Protein AF-A0AAT9HBD7-F1 (afdb_monomer)

Mean predicted aligned error: 13.83 Å

Radius of gyration: 28.8 Å; Cα contacts (8 Å, |Δi|>4): 104; chains: 1; bounding box: 64×54×70 Å

Solvent-accessible surface area (backbone atoms only — not comparable to full-atom values): 6551 Å² total; per-residue (Å²): 134,86,81,87,44,75,67,56,54,53,51,50,52,50,52,53,50,51,52,53,50,54,52,52,51,56,66,71,52,62,75,66,77,64,76,72,88,56,83,41,46,55,71,60,50,71,68,43,83,53,41,65,58,56,68,69,63,34,54,53,49,24,69,74,68,74,47,90,50,83,74,29,22,41,32,65,57,73,66,24,24,50,21,20,49,64,74,76,34,44,49,52,74,59,89,54,32,39,33,29,12,74,83,51,72,73,77,78,77,80,130

InterPro domains:
  IPR025295 eCIS core domain [PF13699] (52-104)

Secondary structure (DSSP, 8-state):
-----HHHHHHHHHHHHHHHHHHHHHHH-----PPP-----HHHHHHS--EEPPHHHHHHHHHHH-S--TT-EEE-SHHHHHHHHHTT-SEEEETTEEEE-TTS-------

Foldseek 3Di:
DDDCDPVNVVVVVVVVVVVVVVVVVVVVCPPPPPLPPPPLCPVVQVPPQADQPDPVVQVVCCVVVVDHLRLAGEGDDDSLQSNCVSVPHQWDDDDSYIGGHDPSCPPPDDD

pLDDT: mean 82.84, std 15.27, range [43.28, 97.38]

Organism: NCBI:txid3074435

Sequence (111 aa):
MPPLTAGALRAAQRAAGNAAVTRMIARRVRPAPAPEQGDTGVNEVLRSGGTPLAGPVRQEMEARFRADFSAVRLHTGPSAARSARAIGARAYTSGSHVVLGDGGGDTHPRP

Structure (mmCIF, N/CA/C/O backbone):
data_AF-A0AAT9HBD7-F1
#
_entry.id   AF-A0AAT9HBD7-F1
#
loop_
_atom_site.group_PDB
_atom_site.id
_atom_site.type_symbol
_atom_site.label_atom_id
_atom_site.label_alt_id
_atom_site.label_comp_id
_atom_site.label_asym_id
_atom_site.label_entity_id
_atom_site.label_seq_id
_atom_site.pdbx_PDB_ins_code
_atom_site.Cartn_x
_atom_site.Cartn_y
_atom_site.Cartn_z
_atom_site.occupancy
_atom_site.B_iso_or_equiv
_atom_site.auth_seq_id
_atom_site.auth_comp_id
_atom_site.auth_asym_id
_atom_site.auth_atom_id
_atom_site.pdbx_PDB_model_num
ATOM 1 N N . MET A 1 1 ? 44.540 -36.005 -47.317 1.00 52.59 1 MET A N 1
ATOM 2 C CA . MET A 1 1 ? 43.773 -34.770 -47.589 1.00 52.59 1 MET A CA 1
ATOM 3 C C . MET A 1 1 ? 42.648 -35.121 -48.558 1.00 52.59 1 MET A C 1
ATOM 5 O O . MET A 1 1 ? 42.966 -35.425 -49.701 1.00 52.59 1 MET A O 1
ATOM 9 N N . PRO A 1 2 ? 41.376 -35.205 -48.128 1.00 56.88 2 PRO A N 1
ATOM 10 C CA . PRO A 1 2 ? 40.270 -35.455 -49.055 1.00 56.88 2 PRO A CA 1
ATOM 11 C C . PRO A 1 2 ? 40.091 -34.261 -50.017 1.00 56.88 2 PRO A C 1
ATOM 13 O O . PRO A 1 2 ? 40.281 -33.119 -49.589 1.00 56.88 2 PRO A O 1
ATOM 16 N N . PRO A 1 3 ? 39.754 -34.484 -51.303 1.00 65.19 3 PRO A N 1
ATOM 17 C CA . PRO A 1 3 ? 39.603 -33.402 -52.272 1.00 65.19 3 PRO A CA 1
ATOM 18 C C . PRO A 1 3 ? 38.366 -32.553 -51.954 1.00 65.19 3 PRO A C 1
ATOM 20 O O . PRO A 1 3 ? 37.283 -33.077 -51.688 1.00 65.19 3 PRO A O 1
ATOM 23 N N . LEU A 1 4 ? 38.519 -31.228 -52.006 1.00 66.56 4 LEU A N 1
ATOM 24 C CA . LEU A 1 4 ? 37.403 -30.289 -51.904 1.00 66.56 4 LEU A CA 1
ATOM 25 C C . LEU A 1 4 ? 36.491 -30.474 -53.124 1.00 66.56 4 LEU A C 1
ATOM 27 O O . LEU A 1 4 ? 36.831 -30.081 -54.237 1.00 66.56 4 LEU A O 1
ATOM 31 N N . THR A 1 5 ? 35.333 -31.102 -52.932 1.00 81.75 5 THR A N 1
ATOM 32 C CA . THR A 1 5 ? 34.351 -31.298 -54.002 1.00 81.75 5 THR A CA 1
ATOM 33 C C . THR A 1 5 ? 33.596 -29.995 -54.284 1.00 81.75 5 THR A C 1
ATOM 35 O O . THR A 1 5 ? 33.368 -29.177 -53.389 1.00 81.75 5 THR A O 1
ATOM 38 N N . ALA A 1 6 ? 33.134 -29.799 -55.523 1.00 72.31 6 ALA A N 1
ATOM 39 C CA . ALA A 1 6 ? 32.320 -28.634 -55.895 1.00 72.31 6 ALA A CA 1
ATOM 40 C C . ALA A 1 6 ? 31.051 -28.485 -55.020 1.00 72.31 6 ALA A C 1
ATOM 42 O O . ALA A 1 6 ? 30.587 -27.371 -54.764 1.00 72.31 6 ALA A O 1
ATOM 43 N N . GLY A 1 7 ? 30.517 -29.603 -54.512 1.00 78.50 7 GLY A N 1
ATOM 44 C CA . GLY A 1 7 ? 29.412 -29.624 -53.552 1.00 78.50 7 GLY A CA 1
ATOM 45 C C . GLY A 1 7 ? 29.790 -29.046 -52.184 1.00 78.50 7 GLY A C 1
ATOM 46 O O . GLY A 1 7 ? 29.031 -28.243 -51.638 1.00 78.50 7 GLY A O 1
ATOM 47 N N . ALA A 1 8 ? 30.979 -29.378 -51.668 1.00 75.12 8 ALA A N 1
ATOM 48 C CA . ALA A 1 8 ? 31.500 -28.820 -50.420 1.00 75.12 8 ALA A CA 1
ATOM 49 C C . ALA A 1 8 ? 31.745 -27.306 -50.534 1.00 75.12 8 ALA A C 1
ATOM 51 O O . ALA A 1 8 ? 31.382 -26.555 -49.627 1.00 75.12 8 ALA A O 1
ATOM 52 N N . LEU A 1 9 ? 32.255 -26.838 -51.680 1.00 74.56 9 LEU A N 1
ATOM 53 C CA . LEU A 1 9 ? 32.462 -25.408 -51.934 1.00 74.56 9 LEU A CA 1
ATOM 54 C C . LEU A 1 9 ? 31.135 -24.627 -51.957 1.00 74.56 9 LEU A C 1
ATOM 56 O O . LEU A 1 9 ? 31.014 -23.577 -51.329 1.00 74.56 9 LEU A O 1
ATOM 60 N N . ARG A 1 10 ? 30.102 -25.163 -52.622 1.00 78.31 10 ARG A N 1
ATOM 61 C CA . ARG A 1 10 ? 28.760 -24.548 -52.659 1.00 78.31 10 ARG A CA 1
ATOM 62 C C . ARG A 1 10 ? 28.052 -24.579 -51.305 1.00 78.31 10 ARG A C 1
ATOM 64 O O . ARG A 1 10 ? 27.288 -23.666 -50.991 1.00 78.31 10 ARG A O 1
ATOM 71 N N . ALA A 1 11 ? 28.259 -25.624 -50.507 1.00 72.00 11 ALA A N 1
ATOM 72 C CA . ALA A 1 11 ? 27.749 -25.686 -49.140 1.00 72.00 11 ALA A CA 1
ATOM 73 C C . ALA A 1 11 ? 28.420 -24.625 -48.253 1.00 72.00 11 ALA A C 1
ATOM 75 O O . ALA A 1 11 ? 27.720 -23.886 -47.560 1.00 72.00 11 ALA A O 1
ATOM 76 N N . ALA A 1 12 ? 29.744 -24.474 -48.356 1.00 74.69 12 ALA A N 1
ATOM 77 C CA . ALA A 1 12 ? 30.495 -23.444 -47.643 1.00 74.69 12 ALA A CA 1
ATOM 78 C C . ALA A 1 12 ? 30.078 -22.024 -48.064 1.00 74.69 12 ALA A C 1
ATOM 80 O O . ALA A 1 12 ? 29.846 -21.170 -47.210 1.00 74.69 12 ALA A O 1
ATOM 81 N N . GLN A 1 13 ? 29.893 -21.780 -49.365 1.00 81.12 13 GLN A N 1
ATOM 82 C CA . GLN A 1 13 ? 29.437 -20.486 -49.879 1.00 81.12 13 GLN A CA 1
ATOM 83 C C . GLN A 1 13 ? 28.027 -20.129 -49.382 1.00 81.12 13 GLN A C 1
ATOM 85 O O . GLN A 1 13 ? 27.787 -18.989 -48.984 1.00 81.12 13 GLN A O 1
ATOM 90 N N . ARG A 1 14 ? 27.101 -21.099 -49.334 1.00 76.25 14 ARG A N 1
ATOM 91 C CA . ARG A 1 14 ? 25.764 -20.899 -48.746 1.00 76.25 14 ARG A CA 1
ATOM 92 C C . ARG A 1 14 ? 25.826 -20.632 -47.244 1.00 76.25 14 ARG A C 1
ATOM 94 O O . ARG A 1 14 ? 25.134 -19.739 -46.768 1.00 76.25 14 ARG A O 1
ATOM 101 N N . ALA A 1 15 ? 26.671 -21.352 -46.506 1.00 76.50 15 ALA A N 1
ATOM 102 C CA . ALA A 1 15 ? 26.858 -21.123 -45.075 1.00 76.50 15 ALA A CA 1
ATOM 103 C C . ALA A 1 15 ? 27.420 -19.717 -44.791 1.00 76.50 15 ALA A C 1
ATOM 105 O O . ALA A 1 15 ? 26.911 -19.016 -43.916 1.00 76.50 15 ALA A O 1
ATOM 106 N N . ALA A 1 16 ? 28.402 -19.268 -45.580 1.00 81.00 16 ALA A N 1
ATOM 107 C CA . ALA A 1 16 ? 28.954 -17.917 -45.491 1.00 81.00 16 ALA A CA 1
ATOM 108 C C . ALA A 1 16 ? 27.910 -16.839 -45.841 1.00 81.00 16 ALA A C 1
ATOM 110 O O . ALA A 1 16 ? 27.813 -15.826 -45.145 1.00 81.00 16 ALA A O 1
ATOM 111 N N . GLY A 1 17 ? 27.090 -17.079 -46.870 1.00 84.69 17 GLY A N 1
ATOM 112 C CA . GLY A 1 17 ? 25.981 -16.199 -47.245 1.00 84.69 17 GLY A CA 1
ATOM 113 C C . GLY A 1 17 ? 24.934 -16.069 -46.138 1.00 84.69 17 GLY A C 1
ATOM 114 O O . GLY A 1 17 ? 24.594 -14.956 -45.737 1.00 84.69 17 GLY A O 1
ATOM 115 N N . ASN A 1 18 ? 24.486 -17.191 -45.571 1.00 86.75 18 ASN A N 1
ATOM 116 C CA . ASN A 1 18 ? 23.522 -17.196 -44.469 1.00 86.75 18 ASN A CA 1
ATOM 117 C C . ASN A 1 18 ? 24.070 -16.457 -43.241 1.00 86.75 18 ASN A C 1
ATOM 119 O O . ASN A 1 18 ? 23.366 -15.639 -42.656 1.00 86.75 18 ASN A O 1
ATOM 123 N N . ALA A 1 19 ? 25.347 -16.662 -42.900 1.00 75.69 19 ALA A N 1
ATOM 124 C CA . ALA A 1 19 ? 25.992 -15.961 -41.791 1.00 75.69 19 ALA A CA 1
ATOM 125 C C . ALA A 1 19 ? 26.042 -14.433 -41.997 1.00 75.69 19 ALA A C 1
ATOM 127 O O . ALA A 1 19 ? 25.859 -13.671 -41.043 1.00 75.69 19 ALA A O 1
ATOM 128 N N . ALA A 1 20 ? 26.257 -13.968 -43.232 1.00 81.69 20 ALA A N 1
ATOM 129 C CA . ALA A 1 20 ? 26.215 -12.544 -43.562 1.00 81.69 20 ALA A CA 1
ATOM 130 C C . ALA A 1 20 ? 24.798 -11.960 -43.409 1.00 81.69 20 ALA A C 1
ATOM 132 O O . ALA A 1 20 ? 24.641 -10.881 -42.831 1.00 81.69 20 ALA A O 1
ATOM 133 N N . VAL A 1 21 ? 23.767 -12.696 -43.839 1.00 81.94 21 VAL A N 1
ATOM 134 C CA . VAL A 1 21 ? 22.356 -12.305 -43.669 1.00 81.94 21 VAL A CA 1
ATOM 135 C C . VAL A 1 21 ? 21.981 -12.228 -42.186 1.00 81.94 21 VAL A C 1
ATOM 137 O O . VAL A 1 21 ? 21.416 -11.221 -41.759 1.00 81.94 21 VAL A O 1
ATOM 140 N N . THR A 1 22 ? 22.365 -13.218 -41.372 1.00 80.56 22 THR A N 1
ATOM 141 C CA . THR A 1 22 ? 22.126 -13.203 -39.918 1.00 80.56 22 THR A CA 1
ATOM 142 C C . THR A 1 22 ? 22.765 -11.982 -39.255 1.00 80.56 22 THR A C 1
ATOM 144 O O . THR A 1 22 ? 22.124 -11.320 -38.440 1.00 80.56 22 THR A O 1
ATOM 147 N N . ARG A 1 23 ? 23.996 -11.618 -39.643 1.00 79.81 23 ARG A N 1
ATOM 148 C CA . ARG A 1 23 ? 24.666 -10.407 -39.132 1.00 79.81 23 ARG A CA 1
ATOM 149 C C . ARG A 1 23 ? 23.974 -9.119 -39.573 1.00 79.81 23 ARG A C 1
ATOM 151 O O . ARG A 1 23 ? 23.937 -8.164 -38.801 1.00 79.81 23 ARG A O 1
ATOM 158 N N . MET A 1 24 ? 23.433 -9.075 -40.789 1.00 80.62 24 MET A N 1
ATOM 159 C CA . MET A 1 24 ? 22.712 -7.904 -41.290 1.00 80.62 24 MET A CA 1
ATOM 160 C C . MET A 1 24 ? 21.382 -7.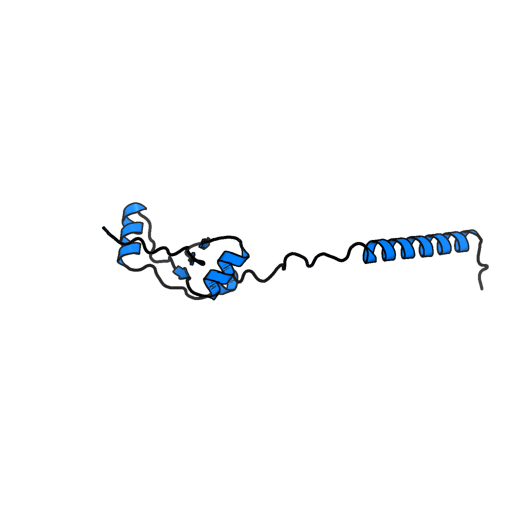704 -40.555 1.00 80.62 24 MET A C 1
ATOM 162 O O . MET A 1 24 ? 21.064 -6.579 -40.169 1.00 80.62 24 MET A O 1
ATOM 166 N N . ILE A 1 25 ? 20.645 -8.789 -40.298 1.00 81.69 25 ILE A N 1
ATOM 167 C CA . ILE A 1 25 ? 19.416 -8.764 -39.494 1.00 81.69 25 ILE A CA 1
ATOM 168 C C . ILE A 1 25 ? 19.739 -8.336 -38.058 1.00 81.69 25 ILE A C 1
ATOM 170 O O . ILE A 1 25 ? 19.114 -7.408 -37.551 1.00 81.69 25 ILE A O 1
ATOM 174 N N . ALA A 1 26 ? 20.775 -8.914 -37.442 1.00 73.38 26 ALA A N 1
ATOM 175 C CA . ALA A 1 26 ? 21.207 -8.553 -36.090 1.00 73.38 26 ALA A CA 1
ATOM 176 C C . ALA A 1 26 ? 21.678 -7.090 -35.964 1.00 73.38 26 ALA A C 1
ATOM 178 O O . ALA A 1 26 ? 21.523 -6.487 -34.909 1.00 73.38 26 ALA A O 1
ATOM 179 N N . ARG A 1 27 ? 22.237 -6.490 -37.028 1.00 71.38 27 ARG A N 1
ATOM 180 C CA . ARG A 1 27 ? 22.625 -5.065 -37.041 1.00 71.38 27 ARG A CA 1
ATOM 181 C C . ARG A 1 27 ? 21.450 -4.106 -37.241 1.00 71.38 27 ARG A C 1
ATOM 183 O O . ARG A 1 27 ? 21.524 -2.977 -36.766 1.00 71.38 27 ARG A O 1
ATOM 190 N N . ARG A 1 28 ? 20.400 -4.517 -37.964 1.00 71.31 28 ARG A N 1
ATOM 191 C CA . ARG A 1 28 ? 19.185 -3.704 -38.184 1.00 71.31 28 ARG A CA 1
ATOM 192 C C . ARG A 1 28 ? 18.225 -3.772 -37.008 1.00 71.31 28 ARG A C 1
ATOM 194 O O . ARG A 1 28 ? 17.613 -2.766 -36.666 1.00 71.31 28 ARG A O 1
ATOM 201 N N . VAL A 1 29 ? 18.132 -4.935 -36.373 1.00 61.06 29 VAL A N 1
ATOM 202 C CA . VAL A 1 29 ? 17.435 -5.101 -35.103 1.00 61.06 29 VAL A CA 1
ATOM 203 C C . VAL A 1 29 ? 18.412 -4.703 -34.007 1.00 61.06 29 VAL A C 1
ATOM 205 O O . VAL A 1 29 ? 18.974 -5.540 -33.309 1.00 61.06 29 VAL A O 1
ATOM 208 N N . ARG A 1 30 ? 18.636 -3.395 -33.853 1.00 59.19 30 ARG A N 1
ATOM 209 C CA . ARG A 1 30 ? 19.046 -2.899 -32.542 1.00 59.19 30 ARG A CA 1
ATOM 210 C C . ARG A 1 30 ? 17.870 -3.281 -31.643 1.00 59.19 30 ARG A C 1
ATOM 212 O O . ARG A 1 30 ? 16.774 -2.794 -31.934 1.00 59.19 30 ARG A O 1
ATOM 219 N N . PRO A 1 31 ? 18.015 -4.189 -30.660 1.00 55.59 31 PRO A N 1
ATOM 220 C CA . PRO A 1 31 ? 16.941 -4.364 -29.707 1.00 55.59 31 PRO A CA 1
ATOM 221 C C . PRO A 1 31 ? 16.671 -2.957 -29.186 1.00 55.59 31 PRO A C 1
ATOM 223 O O . PRO A 1 31 ? 17.583 -2.289 -28.687 1.00 55.59 31 PRO A O 1
ATOM 226 N N . ALA A 1 32 ? 15.446 -2.462 -29.389 1.00 56.00 32 ALA A N 1
ATOM 227 C CA . ALA A 1 32 ? 14.963 -1.415 -28.512 1.00 56.00 32 ALA A CA 1
ATOM 228 C C . ALA A 1 32 ? 15.301 -1.912 -27.102 1.00 56.00 32 ALA A C 1
ATOM 230 O O . ALA A 1 32 ? 15.172 -3.128 -26.884 1.00 56.00 32 ALA A O 1
ATOM 231 N N . PRO A 1 33 ? 15.807 -1.059 -26.190 1.00 54.91 33 PRO A N 1
ATOM 232 C CA . PRO A 1 33 ? 15.887 -1.486 -24.804 1.00 54.91 33 PRO A CA 1
ATOM 233 C C . PRO A 1 33 ? 14.532 -2.122 -24.518 1.00 54.91 33 PRO A C 1
ATOM 235 O O . PRO A 1 33 ? 13.499 -1.493 -24.777 1.00 54.91 33 PRO A O 1
ATOM 238 N N . ALA A 1 34 ? 14.533 -3.413 -24.161 1.00 53.00 34 ALA A N 1
ATOM 239 C CA . ALA A 1 34 ? 13.314 -4.032 -23.679 1.00 53.00 34 ALA A CA 1
ATOM 240 C C . ALA A 1 34 ? 12.759 -3.023 -22.669 1.00 53.00 34 ALA A C 1
ATOM 242 O O . ALA A 1 34 ? 13.590 -2.482 -21.923 1.00 53.00 34 ALA A O 1
ATOM 243 N N . PRO A 1 35 ? 11.448 -2.682 -22.694 1.00 54.19 35 PRO A N 1
ATOM 244 C CA . PRO A 1 35 ? 10.896 -1.880 -21.609 1.00 54.19 35 PRO A CA 1
ATOM 245 C C . PRO A 1 35 ? 11.434 -2.558 -20.376 1.00 54.19 35 PRO A C 1
ATOM 247 O O . PRO A 1 35 ? 11.298 -3.787 -20.306 1.00 54.19 35 PRO A O 1
ATOM 250 N N . GLU A 1 36 ? 12.227 -1.822 -19.589 1.00 55.56 36 GLU A N 1
ATOM 251 C CA . GLU A 1 36 ? 13.034 -2.444 -18.559 1.00 55.56 36 GLU A CA 1
ATOM 252 C C . GLU A 1 36 ? 12.068 -3.390 -17.874 1.00 55.56 36 GLU A C 1
ATOM 254 O O . GLU A 1 36 ? 11.010 -2.959 -17.403 1.00 55.56 36 GLU A O 1
ATOM 259 N N . GLN A 1 37 ? 12.348 -4.696 -17.907 1.00 53.56 37 GLN A N 1
ATOM 260 C CA . GLN A 1 37 ? 11.699 -5.626 -16.993 1.00 53.56 37 GLN A CA 1
ATOM 261 C C . GLN A 1 37 ? 12.303 -5.287 -15.625 1.00 53.56 37 GLN A C 1
ATOM 263 O O . GLN A 1 37 ? 13.002 -6.079 -15.006 1.00 53.56 37 GLN A O 1
ATOM 268 N N . GLY A 1 38 ? 12.178 -4.010 -15.273 1.00 56.72 38 GLY A N 1
ATOM 269 C CA . GLY A 1 38 ? 12.733 -3.323 -14.157 1.00 56.72 38 GLY A CA 1
ATOM 270 C C . GLY A 1 38 ? 11.936 -3.863 -13.018 1.00 56.72 38 GLY A C 1
ATOM 271 O O . GLY A 1 38 ? 10.708 -3.973 -13.092 1.00 56.72 38 GLY A O 1
ATOM 272 N N . ASP A 1 39 ? 12.675 -4.287 -12.012 1.00 72.44 39 ASP A N 1
ATOM 273 C CA . ASP A 1 39 ? 12.106 -4.727 -10.768 1.00 72.44 39 ASP A CA 1
ATOM 274 C C . ASP A 1 39 ? 11.012 -3.735 -10.359 1.00 72.44 39 ASP A C 1
ATOM 276 O O . ASP A 1 39 ? 11.267 -2.568 -10.053 1.00 72.44 39 ASP A O 1
ATOM 280 N N . THR A 1 40 ? 9.762 -4.190 -10.439 1.00 82.94 40 THR A N 1
ATOM 281 C CA . THR A 1 40 ? 8.596 -3.364 -10.121 1.00 82.94 40 THR A CA 1
ATOM 282 C C . THR A 1 40 ? 8.581 -3.005 -8.636 1.00 82.94 40 THR A C 1
ATOM 284 O O . THR A 1 40 ? 7.719 -2.243 -8.198 1.00 82.94 40 THR A O 1
ATOM 287 N N . GLY A 1 41 ? 9.480 -3.585 -7.829 1.00 89.12 41 GLY A N 1
ATOM 288 C CA . GLY A 1 41 ? 9.562 -3.375 -6.390 1.00 89.12 41 GLY A CA 1
ATOM 289 C C . GLY A 1 41 ? 8.329 -3.887 -5.647 1.00 89.12 41 GLY A C 1
ATOM 290 O O . GLY A 1 41 ? 8.220 -3.679 -4.445 1.00 89.12 41 GLY A O 1
ATOM 291 N N . VAL A 1 42 ? 7.389 -4.560 -6.329 1.00 91.31 42 VAL A N 1
ATOM 292 C CA . VAL A 1 42 ? 6.126 -5.024 -5.735 1.00 91.31 42 VAL A CA 1
ATOM 293 C C . VAL A 1 42 ? 6.416 -5.971 -4.578 1.00 91.31 42 VAL A C 1
ATOM 295 O O . VAL A 1 42 ? 5.896 -5.796 -3.483 1.00 91.31 42 VAL A O 1
ATOM 298 N N . ASN A 1 43 ? 7.302 -6.946 -4.784 1.00 93.56 43 ASN A N 1
ATOM 299 C CA . ASN A 1 43 ? 7.635 -7.917 -3.743 1.00 93.56 43 ASN A CA 1
ATOM 300 C C . ASN A 1 43 ? 8.386 -7.269 -2.567 1.00 93.56 43 ASN A C 1
ATOM 302 O O . ASN A 1 43 ? 8.159 -7.626 -1.416 1.00 93.56 43 ASN A O 1
ATOM 306 N N . GLU A 1 44 ? 9.246 -6.286 -2.839 1.00 93.31 44 GLU A N 1
ATOM 307 C CA . GLU A 1 44 ? 9.934 -5.515 -1.800 1.00 93.31 44 GLU A CA 1
ATOM 308 C C . GLU A 1 44 ? 8.934 -4.725 -0.944 1.00 93.31 44 GLU A C 1
ATOM 310 O O . GLU A 1 44 ? 8.937 -4.844 0.282 1.00 93.31 44 GLU A O 1
ATOM 315 N N . VAL A 1 45 ? 8.023 -3.984 -1.581 1.00 95.94 45 VAL A N 1
ATOM 316 C CA . VAL A 1 45 ? 7.000 -3.187 -0.891 1.00 95.94 45 VAL A CA 1
ATOM 317 C C . VAL A 1 45 ? 6.067 -4.077 -0.076 1.00 95.94 45 VAL A C 1
ATOM 319 O O . VAL A 1 45 ? 5.828 -3.784 1.091 1.00 95.94 45 VAL A O 1
ATOM 322 N N . LEU A 1 46 ? 5.583 -5.191 -0.634 1.00 94.81 46 LEU A N 1
ATOM 323 C CA . LEU A 1 46 ? 4.674 -6.097 0.079 1.00 94.81 46 LEU A CA 1
ATOM 324 C C . LEU A 1 46 ? 5.334 -6.795 1.277 1.00 94.81 46 LEU A C 1
ATOM 326 O O . LEU A 1 46 ? 4.642 -7.143 2.232 1.00 94.81 46 LEU A O 1
ATOM 330 N N . ARG A 1 47 ? 6.658 -6.985 1.239 1.00 94.19 47 ARG A N 1
ATOM 331 C CA . ARG A 1 47 ? 7.443 -7.516 2.365 1.00 94.19 47 ARG A CA 1
ATOM 332 C C . ARG A 1 47 ? 7.807 -6.454 3.396 1.00 94.19 47 ARG A C 1
ATOM 334 O O . ARG A 1 47 ? 8.112 -6.811 4.533 1.00 94.19 47 ARG A O 1
ATOM 341 N N . SER A 1 48 ? 7.781 -5.172 3.031 1.00 87.75 48 SER A N 1
ATOM 342 C CA . SER A 1 48 ? 7.851 -4.096 4.019 1.00 87.75 48 SER A CA 1
ATOM 343 C C . SER A 1 48 ? 6.612 -4.188 4.919 1.00 87.75 48 SER A C 1
ATOM 345 O O . SER A 1 48 ? 5.539 -4.547 4.457 1.00 87.75 48 SER A O 1
ATOM 347 N N . GLY A 1 49 ? 6.727 -3.963 6.227 1.00 90.00 49 GLY A N 1
ATOM 348 C CA . GLY A 1 49 ? 5.627 -4.269 7.160 1.00 90.00 49 GLY A CA 1
ATOM 349 C C . GLY A 1 49 ? 4.323 -3.489 6.913 1.00 90.00 49 GLY A C 1
ATOM 350 O O . G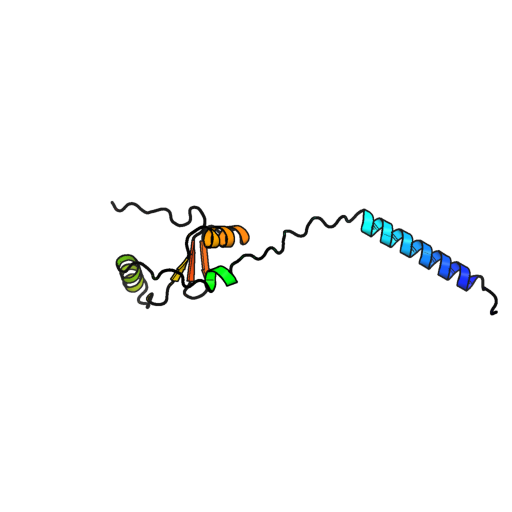LY A 1 49 ? 3.261 -3.914 7.374 1.00 90.00 49 GLY A O 1
ATOM 351 N N . GLY A 1 50 ? 4.393 -2.372 6.178 1.00 94.31 50 GLY A N 1
ATOM 352 C CA . GLY A 1 50 ? 3.300 -1.415 6.012 1.00 94.31 50 GLY A CA 1
ATOM 353 C C . GLY A 1 50 ? 2.771 -0.876 7.347 1.00 94.31 50 GLY A C 1
ATOM 354 O O . GLY A 1 50 ? 3.243 -1.223 8.431 1.00 94.31 50 GLY A O 1
ATOM 355 N N . THR A 1 51 ? 1.746 -0.036 7.278 1.00 96.62 51 THR A N 1
ATOM 356 C CA . THR A 1 51 ? 1.062 0.503 8.461 1.00 96.62 51 THR A CA 1
ATOM 357 C C . THR A 1 51 ? -0.351 -0.075 8.530 1.00 96.62 51 THR A C 1
ATOM 359 O O . THR A 1 51 ? -1.025 -0.116 7.504 1.00 96.62 51 THR A O 1
ATOM 362 N N . PRO A 1 52 ? -0.850 -0.543 9.689 1.00 96.81 52 PRO A N 1
ATOM 363 C CA . PRO A 1 52 ? -2.263 -0.895 9.814 1.00 96.81 52 PRO A CA 1
ATOM 364 C C . PRO A 1 52 ? -3.178 0.268 9.418 1.00 96.81 52 PRO A C 1
ATOM 366 O O . PRO A 1 52 ? -2.818 1.436 9.582 1.00 96.81 52 PRO A O 1
ATOM 369 N N . LEU A 1 53 ? -4.393 -0.047 8.965 1.00 94.25 53 LEU A N 1
ATOM 370 C CA . LEU A 1 53 ? -5.416 0.981 8.786 1.00 94.25 53 LEU A CA 1
ATOM 371 C C . LEU A 1 53 ? -5.661 1.738 10.097 1.00 94.25 53 LEU A C 1
ATOM 373 O O . LEU A 1 53 ? -5.741 1.142 11.178 1.00 94.25 53 LEU A O 1
ATOM 377 N N . ALA A 1 54 ? -5.816 3.059 9.986 1.00 92.44 54 ALA A N 1
ATOM 378 C CA . ALA A 1 54 ? -6.193 3.903 11.110 1.00 92.44 54 ALA A CA 1
ATOM 379 C C . ALA A 1 54 ? -7.514 3.405 11.713 1.00 92.44 54 ALA A C 1
ATOM 381 O O . ALA A 1 54 ? -8.440 3.068 10.977 1.00 92.44 54 ALA A O 1
ATOM 382 N N . GLY A 1 55 ? -7.607 3.384 13.046 1.00 93.94 55 GLY A N 1
ATOM 383 C CA . GLY A 1 55 ? -8.749 2.813 13.772 1.00 93.94 55 GLY A CA 1
ATOM 384 C C . GLY A 1 55 ? -10.124 3.245 13.238 1.00 93.94 55 GLY A C 1
ATOM 385 O O . GLY A 1 55 ? -10.928 2.364 12.944 1.00 93.94 55 GLY A O 1
ATOM 386 N N . PRO A 1 56 ? -10.382 4.552 13.031 1.00 94.56 56 PRO A N 1
ATOM 387 C CA . PRO A 1 56 ? -11.657 5.022 12.487 1.00 94.56 56 PRO A CA 1
ATOM 388 C C . PRO A 1 56 ? -11.958 4.497 11.076 1.00 94.56 56 PRO A C 1
ATOM 390 O O . PRO A 1 56 ? -13.058 4.019 10.827 1.00 94.56 56 PRO A O 1
ATOM 393 N N . VAL A 1 57 ? -10.969 4.524 10.174 1.00 93.31 57 VAL A N 1
ATOM 394 C CA . VAL A 1 57 ? -11.119 4.023 8.794 1.00 93.31 57 VAL A CA 1
ATOM 395 C C . VAL A 1 57 ? -11.371 2.520 8.800 1.00 93.31 57 VAL A C 1
ATOM 397 O O . VAL A 1 57 ? -12.239 2.033 8.084 1.00 93.31 57 VAL A O 1
ATOM 400 N N . ARG A 1 58 ? -10.637 1.776 9.636 1.00 95.38 58 ARG A N 1
ATOM 401 C CA . ARG A 1 58 ? -10.823 0.333 9.779 1.00 95.38 58 ARG A CA 1
ATOM 402 C C . ARG A 1 58 ? -12.247 0.011 10.234 1.00 95.38 58 ARG A C 1
ATOM 404 O O . ARG A 1 58 ? -12.918 -0.763 9.567 1.00 95.38 58 ARG A O 1
ATOM 411 N N . GLN A 1 59 ? -12.721 0.651 11.304 1.00 96.44 59 GLN A N 1
ATOM 412 C CA . GLN A 1 59 ? -14.068 0.429 11.843 1.00 96.44 59 GLN A CA 1
ATOM 413 C C . GLN A 1 59 ? -15.165 0.780 10.832 1.00 96.44 59 GLN A C 1
ATOM 415 O O . GLN A 1 59 ? -16.144 0.049 10.702 1.00 96.44 59 GLN A O 1
ATOM 420 N N . GLU A 1 60 ? -15.003 1.879 10.091 1.00 96.06 60 GLU A N 1
ATOM 421 C CA . GLU A 1 60 ? -15.936 2.273 9.031 1.00 96.06 60 GLU A CA 1
ATOM 422 C C . GLU A 1 60 ? -16.023 1.205 7.930 1.00 96.06 60 GLU A C 1
ATOM 424 O O . GLU A 1 60 ? -17.123 0.832 7.514 1.00 96.06 60 GLU A O 1
ATOM 429 N N . MET A 1 61 ? -14.879 0.683 7.480 1.00 95.06 61 MET A N 1
ATOM 430 C CA . MET A 1 61 ? -14.828 -0.372 6.464 1.00 95.06 61 MET A CA 1
ATOM 431 C C . MET A 1 61 ? -15.394 -1.695 6.993 1.00 95.06 61 MET A C 1
ATOM 433 O O . MET A 1 61 ? -16.215 -2.315 6.319 1.00 95.06 61 MET A O 1
ATOM 437 N N . GLU A 1 62 ? -15.042 -2.094 8.217 1.00 97.31 62 GLU A N 1
ATOM 438 C CA . GLU A 1 62 ? -15.581 -3.294 8.874 1.00 97.31 62 GLU A CA 1
ATOM 439 C C . GLU A 1 62 ? -17.110 -3.222 8.996 1.00 97.31 62 GLU A C 1
ATOM 441 O O . GLU A 1 62 ? -17.804 -4.184 8.667 1.00 97.31 62 GLU A O 1
ATOM 446 N N . ALA A 1 63 ? -17.660 -2.066 9.382 1.00 97.31 63 ALA A N 1
ATOM 447 C CA . ALA A 1 63 ? -19.104 -1.864 9.484 1.00 97.31 63 ALA A CA 1
ATOM 448 C C . ALA A 1 63 ? -19.810 -1.941 8.119 1.00 97.31 63 ALA A C 1
ATOM 450 O O . ALA A 1 63 ? -20.883 -2.542 8.007 1.00 97.31 63 ALA A O 1
ATOM 451 N N . ARG A 1 64 ? -19.213 -1.352 7.074 1.00 96.75 64 ARG A N 1
ATOM 452 C CA . ARG A 1 64 ? -19.786 -1.329 5.717 1.00 96.75 64 ARG A CA 1
ATOM 453 C C . ARG A 1 64 ? -19.748 -2.689 5.035 1.00 96.75 64 ARG A C 1
ATOM 455 O O . ARG A 1 64 ? -20.728 -3.084 4.410 1.00 96.75 64 ARG A O 1
ATOM 462 N N . PHE A 1 65 ? -18.625 -3.387 5.147 1.00 95.88 65 PHE A N 1
ATOM 463 C CA . PHE A 1 65 ? -18.382 -4.636 4.427 1.00 95.88 65 PHE A CA 1
ATOM 464 C C . PHE A 1 65 ? -18.661 -5.887 5.267 1.00 95.88 65 PHE A C 1
ATOM 466 O O . PHE A 1 65 ? -18.666 -6.984 4.715 1.00 95.88 65 PHE A O 1
ATOM 473 N N . ARG A 1 66 ? -18.922 -5.740 6.576 1.00 96.88 66 ARG A N 1
ATOM 474 C CA . ARG A 1 66 ? -19.128 -6.847 7.530 1.00 96.88 66 ARG A CA 1
ATOM 475 C C . ARG A 1 66 ? -18.014 -7.900 7.464 1.00 96.88 66 ARG A C 1
ATOM 477 O O . ARG A 1 66 ? -18.277 -9.099 7.513 1.00 96.88 66 ARG A O 1
ATOM 484 N N . ALA A 1 67 ? -16.774 -7.440 7.340 1.00 96.19 67 ALA A N 1
ATOM 485 C CA . ALA A 1 67 ? -15.573 -8.265 7.256 1.00 96.19 67 ALA A CA 1
ATOM 486 C C . ALA A 1 67 ? -14.478 -7.686 8.157 1.00 96.19 67 ALA A C 1
ATOM 488 O O . ALA A 1 67 ? -14.551 -6.516 8.514 1.00 96.19 67 ALA A O 1
ATOM 489 N N . ASP A 1 68 ? -13.478 -8.494 8.516 1.00 96.12 68 ASP A N 1
ATOM 490 C CA . ASP A 1 68 ? -12.339 -8.066 9.335 1.00 96.12 68 ASP A CA 1
ATOM 491 C C . ASP A 1 68 ? -11.266 -7.379 8.472 1.00 96.12 68 ASP A C 1
ATOM 493 O O . ASP A 1 68 ? -10.765 -7.963 7.507 1.00 96.12 68 ASP A O 1
ATOM 497 N N . PHE A 1 69 ? -10.894 -6.145 8.829 1.00 96.94 69 PHE A N 1
ATOM 498 C CA . PHE A 1 69 ? -9.848 -5.371 8.149 1.00 96.94 69 PHE A CA 1
ATOM 499 C C . PHE A 1 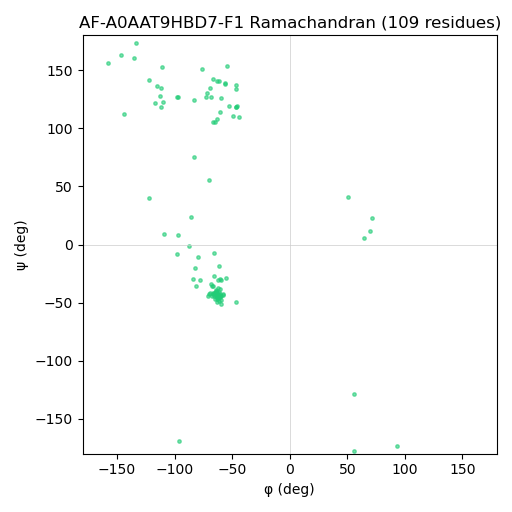69 ? -8.579 -5.229 9.008 1.00 96.94 69 PHE A C 1
ATOM 501 O O . PHE A 1 69 ? -7.658 -4.490 8.644 1.00 96.94 69 PHE A O 1
ATOM 508 N N . SER A 1 70 ? -8.481 -5.943 10.135 1.00 96.44 70 SER A N 1
ATOM 509 C CA . SER A 1 70 ? -7.340 -5.903 11.062 1.00 96.44 70 SER A CA 1
ATOM 510 C C . SER A 1 70 ? -6.012 -6.316 10.418 1.00 96.44 70 SER A C 1
ATOM 512 O O . SER A 1 70 ? -4.953 -5.790 10.777 1.00 96.44 70 SER A O 1
ATOM 514 N N . ALA A 1 71 ? -6.068 -7.208 9.427 1.00 96.75 71 ALA A N 1
ATOM 515 C CA . ALA A 1 71 ? -4.909 -7.675 8.676 1.00 96.75 71 ALA A CA 1
ATOM 516 C C . ALA A 1 71 ? -4.447 -6.696 7.582 1.00 96.75 71 ALA A C 1
ATOM 518 O O . ALA A 1 71 ? -3.373 -6.901 7.014 1.00 96.75 71 ALA A O 1
ATOM 519 N N . VAL A 1 72 ? -5.227 -5.652 7.267 1.00 97.06 72 VAL A N 1
ATOM 520 C CA . VAL A 1 72 ? -4.922 -4.756 6.148 1.00 97.06 72 VAL A CA 1
ATOM 521 C C . VAL A 1 72 ? -3.737 -3.845 6.472 1.00 97.06 72 VAL A C 1
ATOM 523 O O . VAL A 1 72 ? -3.725 -3.133 7.481 1.00 97.06 72 VAL A O 1
ATOM 526 N N . ARG A 1 73 ? -2.741 -3.847 5.582 1.00 97.25 73 ARG A N 1
ATOM 527 C CA . ARG A 1 73 ? -1.538 -3.012 5.634 1.00 97.25 73 ARG A CA 1
ATOM 528 C C . ARG A 1 73 ? -1.539 -2.005 4.495 1.00 97.25 73 ARG A C 1
ATOM 530 O O . ARG A 1 73 ? -1.675 -2.371 3.332 1.00 97.25 73 ARG A O 1
ATOM 537 N N . LEU A 1 74 ? -1.345 -0.746 4.847 1.00 95.62 74 LEU A N 1
ATOM 538 C CA . LEU A 1 74 ? -1.195 0.372 3.938 1.00 95.62 74 LEU A CA 1
ATOM 539 C C . LEU A 1 74 ? 0.291 0.666 3.723 1.00 95.62 74 LEU A C 1
ATOM 541 O O . LEU A 1 74 ? 1.030 0.888 4.682 1.00 95.62 74 LEU A O 1
ATOM 545 N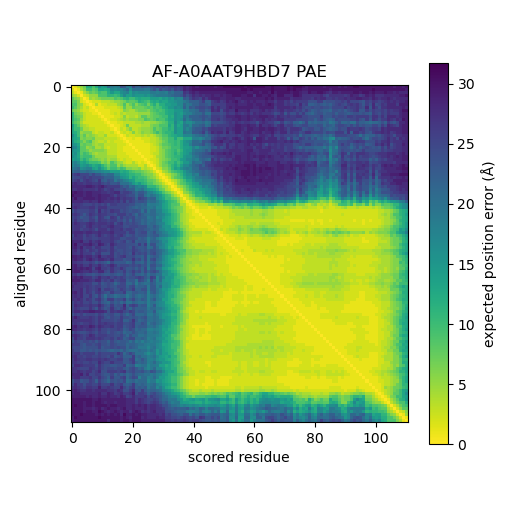 N . HIS A 1 75 ? 0.710 0.709 2.465 1.00 96.25 75 HIS A N 1
ATOM 546 C CA . HIS A 1 75 ? 2.059 1.079 2.055 1.00 96.25 75 HIS A CA 1
ATOM 547 C C .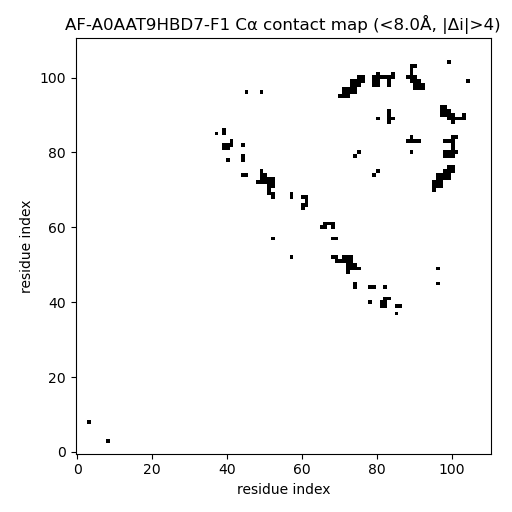 HIS A 1 75 ? 2.024 2.430 1.357 1.00 96.25 75 HIS A C 1
ATOM 549 O O . HIS A 1 75 ? 1.322 2.606 0.360 1.00 96.25 75 HIS A O 1
ATOM 555 N N . THR A 1 76 ? 2.795 3.376 1.879 1.00 94.38 76 THR A N 1
ATOM 556 C CA . THR A 1 76 ? 2.935 4.731 1.337 1.00 94.38 76 THR A CA 1
ATOM 557 C C . THR A 1 76 ? 4.411 5.127 1.284 1.00 94.38 76 THR A C 1
ATOM 559 O O . THR A 1 76 ? 5.288 4.405 1.761 1.00 94.38 76 THR A O 1
ATOM 562 N N . GLY A 1 77 ? 4.704 6.278 0.679 1.00 92.19 77 GLY A N 1
ATOM 563 C CA . GLY A 1 77 ? 6.062 6.806 0.571 1.00 92.19 77 GLY A CA 1
ATOM 564 C C . GLY A 1 77 ? 6.779 6.415 -0.728 1.00 92.19 77 GLY A C 1
ATOM 565 O O . GLY A 1 77 ? 6.173 5.834 -1.632 1.00 92.19 77 GLY A O 1
ATOM 566 N N . PRO A 1 78 ? 8.076 6.750 -0.852 1.00 92.75 78 PRO A N 1
ATOM 567 C CA . PRO A 1 78 ? 8.778 6.714 -2.137 1.00 92.75 78 PRO A CA 1
ATOM 568 C C . PRO A 1 78 ? 8.832 5.333 -2.802 1.00 92.75 78 PRO A C 1
ATOM 570 O O . PRO A 1 78 ? 8.694 5.238 -4.021 1.00 92.75 78 PRO A O 1
ATOM 573 N N . SER A 1 79 ? 9.012 4.261 -2.023 1.00 92.94 79 SER A N 1
ATOM 574 C CA . SER A 1 79 ? 9.071 2.892 -2.559 1.00 92.94 79 SER A CA 1
ATOM 575 C C . SER A 1 79 ? 7.707 2.418 -3.067 1.00 92.94 79 SER A C 1
ATOM 577 O O . SER A 1 79 ? 7.618 1.879 -4.169 1.00 92.94 79 SER A O 1
ATOM 579 N N . ALA A 1 80 ? 6.634 2.695 -2.320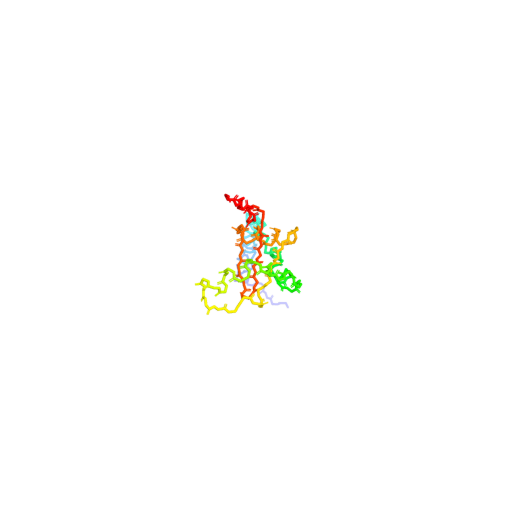 1.00 95.06 80 ALA A N 1
ATOM 580 C CA . ALA A 1 80 ? 5.260 2.410 -2.737 1.00 95.06 80 ALA A CA 1
ATOM 581 C C . ALA A 1 80 ? 4.889 3.175 -4.019 1.00 95.06 80 ALA A C 1
ATOM 583 O O . ALA A 1 80 ? 4.382 2.579 -4.970 1.00 95.06 80 ALA A O 1
ATOM 584 N N . ALA A 1 81 ? 5.234 4.465 -4.090 1.00 93.81 81 ALA A N 1
ATOM 585 C CA . ALA A 1 81 ? 4.996 5.297 -5.266 1.00 93.81 81 ALA A CA 1
ATOM 586 C C . ALA A 1 81 ? 5.749 4.824 -6.506 1.00 93.81 81 ALA A C 1
ATOM 588 O O . ALA A 1 81 ? 5.164 4.729 -7.589 1.00 93.81 81 ALA A O 1
ATOM 589 N N . ARG A 1 82 ? 7.024 4.458 -6.350 1.00 93.12 82 ARG A N 1
ATOM 590 C CA . ARG A 1 82 ? 7.809 3.867 -7.436 1.00 93.12 82 ARG A CA 1
ATOM 591 C C . ARG A 1 82 ? 7.184 2.562 -7.920 1.00 93.12 82 ARG A C 1
ATOM 593 O O . ARG A 1 82 ? 7.060 2.377 -9.127 1.00 93.12 82 ARG A O 1
ATOM 600 N N . SER A 1 83 ? 6.762 1.703 -6.994 1.00 94.62 83 SER A N 1
ATOM 601 C CA . SER A 1 83 ? 6.168 0.409 -7.325 1.00 94.62 83 SER A CA 1
ATOM 602 C C . SER A 1 83 ? 4.836 0.545 -8.062 1.00 94.62 83 SER A C 1
ATOM 604 O O . SER A 1 83 ? 4.652 -0.063 -9.115 1.00 94.62 83 SER A O 1
ATOM 606 N N . ALA A 1 84 ? 3.937 1.404 -7.575 1.00 94.56 84 ALA A N 1
ATOM 607 C CA . ALA A 1 84 ? 2.666 1.681 -8.241 1.00 94.56 84 ALA A CA 1
ATOM 608 C C . ALA A 1 84 ? 2.885 2.246 -9.657 1.00 94.56 84 ALA A C 1
ATOM 610 O O . ALA A 1 84 ? 2.282 1.767 -10.619 1.00 94.56 84 ALA A O 1
ATOM 611 N N . ARG A 1 85 ? 3.826 3.188 -9.815 1.00 93.19 85 ARG A N 1
ATOM 612 C CA . ARG A 1 85 ? 4.175 3.756 -11.124 1.00 93.19 85 ARG A CA 1
ATOM 613 C C . ARG A 1 85 ? 4.767 2.716 -12.076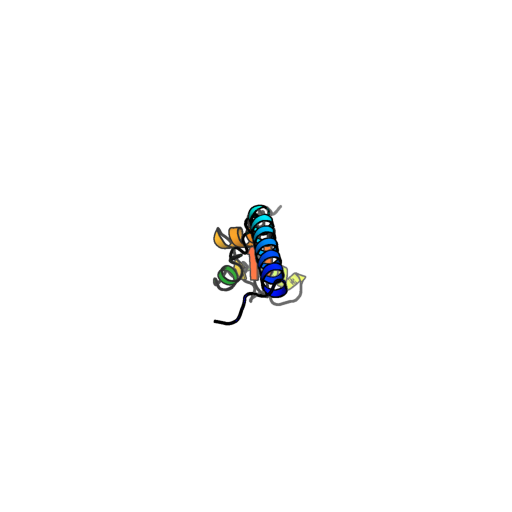 1.00 93.19 85 ARG A C 1
ATOM 615 O O . ARG A 1 85 ? 4.433 2.739 -13.257 1.00 93.19 85 ARG A O 1
ATOM 622 N N . ALA A 1 86 ? 5.613 1.812 -11.579 1.00 92.31 86 ALA A N 1
ATOM 623 C CA . ALA A 1 86 ? 6.253 0.772 -12.387 1.00 92.31 86 ALA A CA 1
ATOM 624 C C . ALA A 1 86 ? 5.237 -0.176 -13.044 1.00 92.31 86 ALA A C 1
ATOM 626 O O . ALA A 1 86 ? 5.487 -0.674 -14.138 1.00 92.31 86 ALA A O 1
ATOM 627 N N . ILE A 1 87 ? 4.076 -0.379 -12.413 1.00 91.19 87 ILE A N 1
ATOM 628 C CA . ILE A 1 87 ? 2.974 -1.173 -12.976 1.00 91.19 87 ILE A CA 1
ATOM 629 C C . ILE A 1 87 ? 1.889 -0.319 -13.656 1.00 91.19 87 ILE A C 1
ATOM 631 O O . ILE A 1 87 ? 0.837 -0.836 -14.021 1.00 91.19 87 ILE A O 1
ATOM 635 N N . GLY A 1 88 ? 2.114 0.990 -13.814 1.00 91.44 88 GLY A N 1
ATOM 636 C CA . GLY A 1 88 ? 1.159 1.904 -14.446 1.00 91.44 88 GLY A CA 1
ATOM 637 C C . GLY A 1 88 ? -0.096 2.196 -13.615 1.00 91.44 88 GLY A C 1
ATOM 638 O O . GLY A 1 88 ? -1.121 2.577 -14.178 1.00 91.44 88 GLY A O 1
ATOM 639 N N . ALA A 1 89 ? -0.040 2.030 -12.292 1.00 92.56 89 ALA A N 1
ATOM 640 C CA . ALA A 1 89 ? -1.164 2.250 -11.387 1.00 92.56 89 ALA A CA 1
ATOM 641 C C . ALA A 1 89 ? -0.955 3.482 -10.490 1.00 92.56 89 ALA A C 1
ATOM 643 O O . ALA A 1 89 ? 0.167 3.851 -10.146 1.00 92.56 89 ALA A O 1
ATOM 644 N N . ARG A 1 90 ? -2.059 4.103 -10.057 1.00 92.25 90 ARG A N 1
ATOM 645 C CA . ARG A 1 90 ? -2.042 5.125 -8.988 1.00 92.25 90 ARG A CA 1
ATOM 646 C C . ARG A 1 90 ? -2.069 4.503 -7.596 1.00 92.25 90 ARG A C 1
ATOM 648 O O . ARG A 1 90 ? -1.543 5.074 -6.652 1.00 92.25 90 ARG A O 1
ATOM 655 N N . ALA A 1 91 ? -2.688 3.337 -7.482 1.00 94.56 91 ALA A N 1
ATOM 656 C CA . ALA A 1 91 ? -2.717 2.49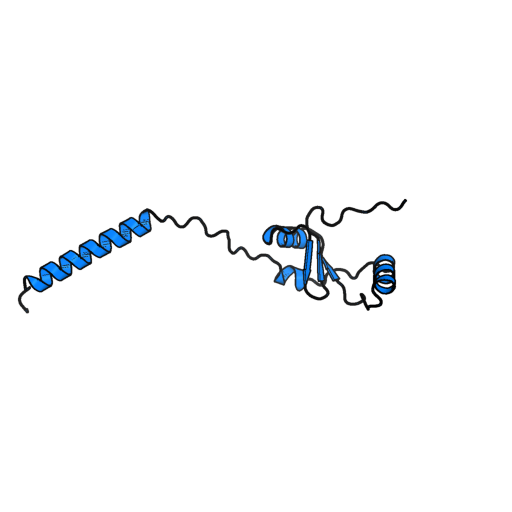7 -6.300 1.00 94.56 91 ALA A CA 1
ATOM 657 C C . ALA A 1 91 ? -3.038 1.063 -6.733 1.00 94.56 91 ALA A C 1
ATOM 659 O O . ALA A 1 91 ? -3.643 0.860 -7.789 1.00 94.56 91 ALA A O 1
ATOM 660 N N . TYR A 1 92 ? -2.651 0.078 -5.928 1.00 95.12 92 TYR A N 1
ATOM 661 C CA . TYR A 1 92 ? -3.019 -1.318 -6.158 1.00 95.12 92 TYR A CA 1
ATOM 662 C C . TYR A 1 92 ? -3.198 -2.081 -4.848 1.00 95.12 92 TYR A C 1
ATOM 664 O O . TYR A 1 92 ? -2.731 -1.659 -3.788 1.00 95.12 92 TYR A O 1
ATOM 672 N N . THR A 1 93 ? -3.867 -3.229 -4.934 1.00 95.31 93 THR A N 1
ATOM 673 C CA . THR A 1 93 ? -4.089 -4.134 -3.804 1.00 95.31 93 THR A CA 1
ATOM 674 C C . THR A 1 93 ? -3.539 -5.522 -4.099 1.00 95.31 93 THR A C 1
ATOM 676 O O . THR A 1 93 ? -3.683 -6.017 -5.216 1.00 95.31 93 THR A O 1
ATOM 679 N N . SER A 1 94 ? -2.951 -6.171 -3.095 1.00 95.06 94 SER A N 1
ATOM 680 C CA . SER A 1 94 ? -2.495 -7.564 -3.173 1.00 95.06 94 SER A CA 1
ATOM 681 C C . SER A 1 94 ? -2.706 -8.250 -1.828 1.00 95.06 94 SER A C 1
ATOM 683 O O . SER A 1 94 ? -2.048 -7.906 -0.848 1.00 95.06 94 SER A O 1
ATOM 685 N N . GLY A 1 95 ? -3.626 -9.216 -1.762 1.00 94.56 95 GLY A N 1
ATOM 686 C CA . GLY A 1 95 ? -4.037 -9.822 -0.491 1.00 94.56 95 GLY A CA 1
ATOM 687 C C . GLY A 1 95 ? -4.518 -8.754 0.497 1.00 94.56 95 GLY A C 1
ATOM 688 O O . GLY A 1 95 ? -5.316 -7.893 0.136 1.00 94.56 95 GLY A O 1
ATOM 689 N N . SER A 1 96 ? -3.977 -8.762 1.716 1.00 96.19 96 SER A N 1
ATOM 690 C CA . SER A 1 96 ? -4.271 -7.759 2.750 1.00 96.19 96 SER A CA 1
ATOM 691 C C . SER A 1 96 ? -3.389 -6.506 2.650 1.00 96.19 96 SER A C 1
ATOM 693 O O . SER A 1 96 ? -3.174 -5.823 3.645 1.00 96.19 96 SER A O 1
ATOM 695 N N . HIS A 1 97 ? -2.834 -6.190 1.480 1.00 97.38 97 HIS A N 1
ATOM 696 C CA . HIS A 1 97 ? -1.994 -5.010 1.287 1.00 97.38 97 HIS A CA 1
ATOM 697 C C . HIS A 1 97 ? -2.632 -4.019 0.320 1.00 97.38 97 HI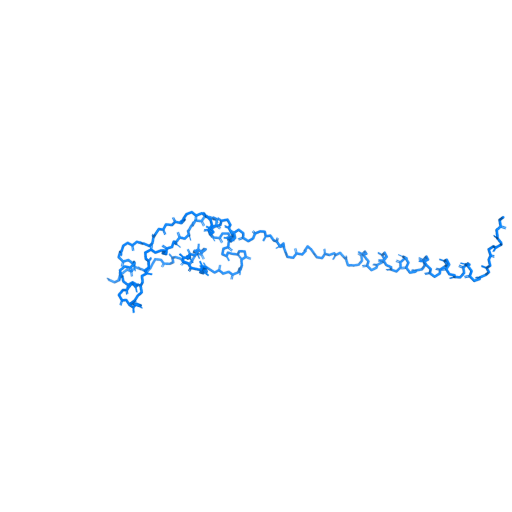S A C 1
ATOM 699 O O . HIS A 1 97 ? -3.100 -4.401 -0.752 1.00 97.38 97 HIS A O 1
ATOM 705 N N . VAL A 1 98 ? -2.578 -2.741 0.681 1.00 96.31 98 VAL A N 1
ATOM 706 C CA . VAL A 1 98 ? -2.958 -1.597 -0.150 1.00 96.31 98 VAL A CA 1
ATOM 707 C C . VAL A 1 98 ? -1.708 -0.753 -0.359 1.00 96.31 98 VAL A C 1
ATOM 709 O O . VAL A 1 98 ? -1.093 -0.317 0.610 1.00 96.31 98 VAL A O 1
ATOM 712 N N . VAL A 1 99 ? -1.312 -0.527 -1.606 1.00 96.69 99 VAL A N 1
ATOM 713 C CA . VAL A 1 99 ? -0.141 0.280 -1.967 1.00 96.69 99 VAL A CA 1
ATOM 714 C C . VAL A 1 99 ? -0.627 1.546 -2.648 1.00 96.69 99 VAL A C 1
ATOM 716 O O . VAL A 1 99 ? -1.262 1.473 -3.700 1.00 96.69 99 VAL A O 1
ATOM 719 N N . LEU A 1 100 ? -0.333 2.701 -2.053 1.00 94.88 100 LEU A N 1
ATOM 720 C CA . LEU A 1 100 ? -0.674 4.000 -2.626 1.00 94.88 100 LEU A CA 1
ATOM 721 C C . LEU A 1 100 ? 0.535 4.591 -3.341 1.00 94.88 100 LEU A C 1
ATOM 723 O O . LEU A 1 100 ? 1.616 4.718 -2.760 1.00 94.88 100 LEU A O 1
ATOM 727 N N . GLY A 1 101 ? 0.330 4.963 -4.600 1.00 91.88 101 GLY A N 1
ATOM 728 C CA . GLY A 1 101 ? 1.273 5.753 -5.369 1.00 91.88 101 GLY A CA 1
ATOM 729 C C . GLY A 1 101 ? 0.956 7.240 -5.361 1.00 91.88 101 GLY A C 1
ATOM 730 O O . GLY A 1 101 ? 0.130 7.720 -4.582 1.00 91.88 101 GLY A O 1
ATOM 731 N N . ASP A 1 102 ? 1.644 7.984 -6.224 1.00 84.88 102 ASP A N 1
ATOM 732 C CA . ASP A 1 102 ? 1.480 9.435 -6.288 1.00 84.88 102 ASP A CA 1
ATOM 733 C C . ASP A 1 102 ? 0.031 9.807 -6.613 1.00 84.88 102 ASP A C 1
ATOM 735 O O . ASP A 1 102 ? -0.550 9.340 -7.596 1.00 84.88 102 ASP A O 1
ATOM 739 N N . GLY A 1 103 ? -0.557 10.658 -5.771 1.00 74.50 103 GLY A N 1
ATOM 740 C CA . GLY A 1 103 ? -1.938 11.112 -5.931 1.00 74.50 103 GLY A CA 1
ATOM 741 C C . GLY A 1 103 ? -3.006 10.043 -5.675 1.00 74.50 103 GLY A C 1
ATOM 742 O O . GLY A 1 103 ? -4.159 10.291 -6.005 1.00 74.50 103 GLY A O 1
ATOM 743 N N . GLY A 1 104 ? -2.652 8.876 -5.118 1.00 67.50 104 GLY A N 1
ATOM 744 C CA . GLY A 1 104 ? -3.613 7.843 -4.694 1.00 67.50 104 GLY A CA 1
ATOM 745 C C . GLY A 1 104 ? -4.141 8.014 -3.263 1.00 67.50 104 GLY A C 1
ATOM 746 O O . GLY A 1 104 ? -4.919 7.189 -2.798 1.00 67.50 104 GLY A O 1
ATOM 747 N N . GLY A 1 105 ? -3.668 9.037 -2.548 1.00 63.97 105 GLY A N 1
ATOM 748 C CA . GLY A 1 105 ? -4.066 9.366 -1.179 1.00 63.97 105 GLY A CA 1
ATOM 749 C C . GLY A 1 105 ? -4.618 10.779 -1.078 1.00 63.97 105 GLY A C 1
ATOM 750 O O . GLY A 1 105 ? -4.264 11.502 -0.151 1.00 63.97 105 GLY A O 1
ATOM 751 N N . ASP A 1 106 ? -5.402 11.206 -2.064 1.00 62.62 106 ASP A N 1
ATOM 752 C CA . ASP A 1 106 ? -6.187 12.427 -1.973 1.00 62.62 106 ASP A CA 1
ATOM 753 C C . ASP A 1 106 ? -6.965 12.435 -0.650 1.00 62.62 106 ASP A C 1
ATOM 755 O O . ASP A 1 106 ? -7.844 11.614 -0.389 1.00 62.62 106 ASP A O 1
ATOM 759 N N . THR A 1 107 ? -6.564 13.338 0.246 1.00 56.69 107 THR A N 1
ATOM 760 C CA . THR A 1 107 ? -7.195 13.499 1.549 1.00 56.69 107 THR A CA 1
ATOM 761 C C . THR A 1 107 ? -8.598 14.019 1.299 1.00 56.69 107 THR A C 1
ATOM 763 O O . THR A 1 107 ? -8.743 15.186 0.956 1.00 56.69 107 THR A O 1
ATOM 766 N N . HIS A 1 108 ? -9.628 13.187 1.451 1.00 50.38 108 HIS A N 1
ATOM 767 C CA . HIS A 1 108 ? -11.005 13.671 1.490 1.00 50.38 108 HIS A CA 1
ATOM 768 C C . HIS A 1 108 ? -11.150 14.576 2.730 1.00 50.38 108 HIS A C 1
ATOM 770 O O . HIS A 1 108 ? -11.102 14.060 3.854 1.00 50.38 108 HIS A O 1
ATOM 776 N N . PRO A 1 109 ? -11.265 15.912 2.582 1.00 43.28 109 PRO A N 1
ATOM 777 C CA . PRO A 1 109 ? -11.567 16.765 3.718 1.00 43.28 109 PRO A CA 1
ATOM 778 C C . PRO A 1 109 ? -13.007 16.455 4.130 1.00 43.28 109 PRO A C 1
ATOM 780 O O . PRO A 1 109 ? -13.907 16.448 3.291 1.00 43.28 109 PRO A O 1
ATOM 783 N N . ARG A 1 110 ? -13.224 16.135 5.408 1.00 49.28 110 ARG A N 1
ATOM 784 C CA . ARG A 1 110 ? -14.587 15.945 5.908 1.00 49.28 110 ARG A CA 1
ATOM 785 C C . ARG A 1 110 ? -15.381 17.254 5.751 1.00 49.28 110 ARG A C 1
ATOM 787 O O . ARG A 1 110 ? -14.789 18.307 5.994 1.00 49.28 110 ARG A O 1
ATOM 794 N N . PRO A 1 111 ? -16.670 17.199 5.371 1.00 48.00 111 PRO A N 1
ATOM 795 C CA . PRO A 1 111 ? -17.583 18.316 5.587 1.00 48.00 111 PRO A CA 1
ATOM 796 C C . PRO A 1 111 ? -17.815 18.568 7.084 1.00 48.00 111 PRO A C 1
ATOM 798 O O . PRO A 1 111 ? -17.647 17.616 7.888 1.00 48.00 111 PRO A O 1
#